Protein AF-A0A843GVD5-F1 (afdb_monomer_lite)

Radius of gyration: 19.77 Å; chains: 1; bounding box: 52×27×40 Å

pLDDT: mean 89.21, std 9.04, range [61.88, 97.56]

Secondary structure (DSSP, 8-state):
-EEEEE-TTS-EEEEETT--EEE-TTS-EEEGGGSPEEEEESSHHHHHHHHHHHHHHHH-------HHHHHHHHHHHHHHHHHHT-

Foldseek 3Di:
DKFWFADPVGAIDIDDPPDQWDADPVGDIDGPVPTDTPDDDDDPVVRVVVRQVVCCVVPNDPPDDDPVRVVVVVVVVVVVVVVVVD

Structure (mmCIF, N/CA/C/O backbone):
data_AF-A0A843GVD5-F1
#
_entry.id   AF-A0A843GVD5-F1
#
loop_
_atom_site.group_PDB
_atom_site.id
_atom_site.type_symbol
_atom_site.label_atom_id
_atom_site.label_alt_id
_atom_site.label_comp_id
_atom_site.label_asym_id
_atom_site.label_entity_id
_atom_site.label_seq_id
_atom_site.pdbx_PDB_ins_code
_atom_site.Cartn_x
_atom_site.Cartn_y
_atom_site.Cartn_z
_atom_site.occupancy
_atom_site.B_iso_or_equiv
_atom_site.auth_seq_id
_atom_site.auth_comp_id
_atom_site.auth_asym_id
_atom_site.auth_atom_id
_atom_site.pdbx_PDB_model_num
ATOM 1 N N . MET A 1 1 ? -3.351 4.945 14.285 1.00 93.25 1 MET A N 1
ATOM 2 C CA . MET A 1 1 ? -2.746 3.610 14.104 1.00 93.25 1 MET A CA 1
ATOM 3 C C . MET A 1 1 ? -3.262 2.803 12.902 1.00 93.25 1 MET A C 1
ATOM 5 O O . MET A 1 1 ? -4.447 2.465 12.800 1.00 93.25 1 MET A O 1
ATOM 9 N N . TYR A 1 2 ? -2.328 2.406 12.043 1.00 97.19 2 TYR A N 1
ATOM 10 C CA . TYR A 1 2 ? -2.452 1.532 10.880 1.00 97.19 2 TYR A CA 1
ATOM 11 C C . TYR A 1 2 ? -1.525 0.321 11.027 1.00 97.19 2 TYR A C 1
ATOM 13 O O . TYR A 1 2 ? -0.527 0.358 11.748 1.00 97.19 2 TYR A O 1
ATOM 21 N N . VAL A 1 3 ? -1.875 -0.774 10.356 1.00 96.81 3 VAL A N 1
ATOM 22 C CA . VAL A 1 3 ? -1.088 -2.009 10.322 1.00 96.81 3 VAL A CA 1
ATOM 23 C C . VAL A 1 3 ? -0.708 -2.344 8.890 1.00 96.81 3 VAL A C 1
ATOM 25 O O . VAL A 1 3 ? -1.547 -2.260 7.993 1.00 96.81 3 VAL A O 1
ATOM 28 N N . ILE A 1 4 ? 0.546 -2.740 8.696 1.00 96.94 4 ILE A N 1
ATOM 29 C CA . ILE A 1 4 ? 1.121 -3.100 7.400 1.00 96.94 4 ILE A CA 1
ATOM 30 C C . ILE A 1 4 ? 1.299 -4.616 7.342 1.00 96.94 4 ILE A C 1
ATOM 32 O O . ILE A 1 4 ? 1.771 -5.233 8.299 1.00 96.94 4 ILE A O 1
ATOM 36 N N . PHE A 1 5 ? 0.904 -5.231 6.232 1.00 96.50 5 PHE A N 1
ATOM 37 C CA . PHE A 1 5 ? 0.950 -6.677 6.025 1.00 96.50 5 PHE A CA 1
ATOM 38 C C . PHE A 1 5 ? 1.114 -7.016 4.541 1.00 96.50 5 PHE A C 1
ATOM 40 O O . PHE A 1 5 ? 0.902 -6.181 3.661 1.00 96.50 5 PHE A O 1
ATOM 47 N N . ARG A 1 6 ? 1.471 -8.269 4.254 1.00 95.25 6 ARG A N 1
ATOM 48 C CA . ARG A 1 6 ? 1.644 -8.766 2.884 1.00 95.25 6 ARG A CA 1
ATOM 49 C C . ARG A 1 6 ? 0.417 -9.550 2.411 1.00 95.25 6 ARG A C 1
ATOM 51 O O . ARG A 1 6 ? -0.188 -10.307 3.173 1.00 95.25 6 ARG A O 1
ATOM 58 N N . CYS A 1 7 ? 0.053 -9.370 1.147 1.00 94.88 7 CYS A N 1
ATOM 59 C CA . CYS A 1 7 ? -0.881 -10.232 0.430 1.00 94.88 7 CYS A CA 1
ATOM 60 C C . CYS A 1 7 ? -0.179 -11.506 -0.065 1.00 94.88 7 CYS A C 1
ATOM 62 O O . CYS A 1 7 ? 1.025 -11.508 -0.300 1.00 94.88 7 CYS A O 1
ATOM 64 N N . ASP A 1 8 ? -0.946 -12.560 -0.341 1.00 92.12 8 ASP A N 1
ATOM 65 C CA . ASP A 1 8 ? -0.431 -13.782 -0.976 1.00 92.12 8 AS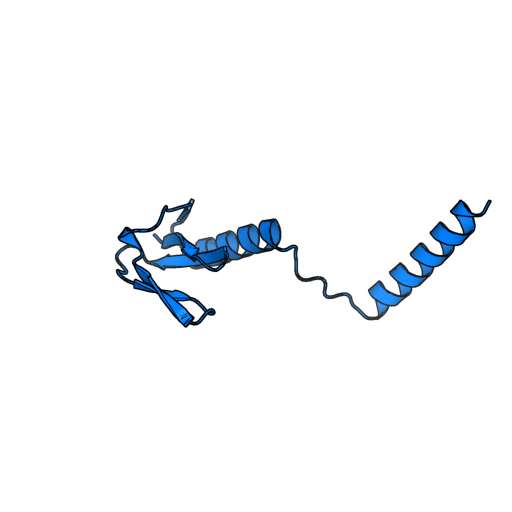P A CA 1
ATOM 66 C C . ASP A 1 8 ? 0.159 -13.537 -2.374 1.00 92.12 8 ASP A C 1
ATOM 68 O O . ASP A 1 8 ? 0.929 -14.350 -2.861 1.00 92.12 8 ASP A O 1
ATOM 72 N N . CYS A 1 9 ? -0.197 -12.432 -3.042 1.00 93.25 9 CYS A N 1
ATOM 73 C CA . CYS A 1 9 ? 0.407 -12.049 -4.324 1.00 93.25 9 CYS A CA 1
ATOM 74 C C . CYS A 1 9 ? 1.776 -11.361 -4.185 1.00 93.25 9 CYS A C 1
ATOM 76 O O . CYS A 1 9 ? 2.326 -10.910 -5.182 1.00 93.25 9 CYS A O 1
ATOM 78 N N . GLY A 1 10 ? 2.292 -11.207 -2.963 1.00 92.31 10 GLY A N 1
ATOM 79 C CA . GLY A 1 10 ? 3.578 -10.563 -2.688 1.00 92.31 10 GLY A CA 1
ATOM 80 C C . GLY A 1 10 ? 3.488 -9.070 -2.364 1.00 92.31 10 GLY A C 1
ATOM 81 O O . GLY A 1 10 ? 4.345 -8.565 -1.643 1.00 92.31 10 GLY A O 1
ATOM 82 N N . ARG A 1 11 ? 2.417 -8.375 -2.779 1.00 94.25 11 ARG A N 1
ATOM 83 C CA . ARG A 1 11 ? 2.243 -6.940 -2.493 1.00 94.25 11 ARG A CA 1
ATOM 84 C C . ARG A 1 11 ? 2.106 -6.650 -1.002 1.00 94.25 11 ARG A C 1
ATOM 86 O O . ARG A 1 11 ? 1.386 -7.346 -0.282 1.00 94.25 11 ARG A O 1
ATOM 93 N N . VAL A 1 12 ? 2.718 -5.553 -0.578 1.00 96.44 12 VAL A N 1
ATOM 94 C CA . VAL A 1 12 ? 2.543 -4.965 0.749 1.00 96.44 12 VAL A CA 1
ATOM 95 C C . VAL A 1 12 ? 1.348 -4.009 0.726 1.00 96.44 12 VAL A C 1
ATOM 97 O O . VAL A 1 12 ? 1.122 -3.288 -0.246 1.00 96.44 12 VAL A O 1
ATOM 100 N N . LEU A 1 13 ? 0.534 -4.057 1.777 1.00 96.31 13 LEU A N 1
ATOM 101 C CA . LEU A 1 13 ? -0.684 -3.271 1.953 1.00 96.31 13 LEU A CA 1
ATOM 102 C C . LEU A 1 13 ? -0.763 -2.774 3.394 1.00 96.31 13 LEU A C 1
ATOM 104 O O . LEU A 1 13 ? -0.192 -3.381 4.300 1.00 96.31 13 LEU A O 1
ATOM 108 N N . TYR A 1 14 ? -1.558 -1.730 3.616 1.00 97.25 14 TYR A N 1
ATOM 109 C CA . TYR A 1 14 ? -1.913 -1.281 4.955 1.00 97.25 14 TYR A CA 1
ATOM 110 C C . TYR A 1 14 ? -3.431 -1.232 5.165 1.00 97.25 14 TYR A C 1
ATOM 112 O O . TYR A 1 14 ? -4.224 -1.154 4.218 1.00 97.25 14 TYR A O 1
ATOM 120 N N . ALA A 1 15 ? -3.846 -1.286 6.430 1.00 96.75 15 ALA A N 1
ATOM 121 C CA . ALA A 1 15 ? -5.226 -1.071 6.854 1.00 96.75 15 ALA A CA 1
ATOM 122 C C . ALA A 1 15 ? -5.278 -0.342 8.202 1.00 96.75 15 ALA A C 1
ATOM 124 O O . ALA A 1 15 ? -4.385 -0.495 9.037 1.00 96.75 15 ALA A O 1
ATOM 125 N N . LYS A 1 16 ? -6.340 0.438 8.436 1.00 96.44 16 LYS A N 1
ATOM 126 C CA . LYS A 1 16 ? -6.590 1.061 9.743 1.00 96.44 16 LYS A CA 1
ATOM 127 C C . LYS A 1 16 ? -6.801 -0.031 10.794 1.00 96.44 16 LYS A C 1
ATOM 129 O O . LYS A 1 16 ? -7.453 -1.044 10.518 1.00 96.44 16 LYS A O 1
ATOM 134 N N . LYS A 1 17 ? -6.258 0.158 12.000 1.00 93.25 17 LYS A N 1
ATOM 135 C CA . LYS A 1 17 ? -6.458 -0.790 13.107 1.00 93.25 17 LYS A CA 1
ATOM 136 C C . LYS A 1 17 ? -7.962 -1.006 13.337 1.00 93.25 17 LYS A C 1
ATOM 138 O O . LYS A 1 17 ? -8.717 -0.044 13.407 1.00 93.25 17 LYS A O 1
ATOM 143 N N . GLY A 1 18 ? -8.382 -2.266 13.443 1.00 91.06 18 GLY A N 1
ATOM 144 C CA . GLY A 1 18 ? -9.786 -2.652 13.643 1.00 91.06 18 GLY A CA 1
ATOM 145 C C . GLY A 1 18 ? -10.518 -3.094 12.372 1.00 91.06 18 GLY A C 1
ATOM 146 O O . GLY A 1 18 ? -11.519 -3.797 12.473 1.00 91.06 18 GLY A O 1
ATOM 147 N N . VAL A 1 19 ? -9.994 -2.787 11.181 1.00 94.62 19 VAL A N 1
ATOM 148 C CA . VAL A 1 19 ? -10.563 -3.284 9.919 1.00 94.62 19 VAL A CA 1
ATOM 149 C C . VAL A 1 19 ? -10.404 -4.804 9.833 1.00 94.62 19 VAL A C 1
ATOM 151 O O . VAL A 1 19 ? -9.301 -5.334 9.964 1.00 94.62 19 VAL A O 1
ATOM 154 N N . ALA A 1 20 ? -11.508 -5.516 9.595 1.00 94.31 20 ALA A N 1
ATOM 155 C CA . ALA A 1 20 ? -11.506 -6.976 9.519 1.00 94.31 20 ALA A CA 1
ATOM 156 C C . ALA A 1 20 ? -10.896 -7.493 8.208 1.00 94.31 20 ALA A C 1
ATOM 158 O O . ALA A 1 20 ? -10.134 -8.464 8.216 1.00 94.31 20 ALA A O 1
ATOM 159 N N . THR A 1 21 ? -11.213 -6.838 7.088 1.00 95.75 21 THR A N 1
ATOM 160 C CA . THR A 1 21 ? -10.821 -7.277 5.745 1.00 95.75 21 THR A CA 1
ATOM 161 C C . THR A 1 21 ? -10.351 -6.130 4.861 1.00 95.75 21 THR A C 1
ATOM 163 O O . THR A 1 21 ? -10.892 -5.029 4.922 1.00 95.75 21 THR A O 1
ATOM 166 N N . ARG A 1 22 ? -9.390 -6.400 3.974 1.00 94.62 22 ARG A N 1
ATOM 167 C CA . ARG A 1 22 ? -8.899 -5.452 2.963 1.00 94.62 22 ARG A CA 1
ATOM 168 C C . ARG A 1 22 ? -8.814 -6.137 1.603 1.00 94.62 22 ARG A C 1
ATOM 170 O O . ARG A 1 22 ? -8.320 -7.259 1.513 1.00 94.62 22 ARG A O 1
ATOM 177 N N . LYS A 1 23 ? -9.269 -5.464 0.546 1.00 95.56 23 LYS A N 1
ATOM 178 C CA . LYS A 1 23 ? -9.121 -5.941 -0.835 1.00 95.56 23 LYS A CA 1
ATOM 179 C C . LYS A 1 23 ? -7.753 -5.530 -1.382 1.00 95.56 23 LYS A C 1
ATOM 181 O O . LYS A 1 23 ? -7.355 -4.376 -1.240 1.00 95.56 23 LYS A O 1
ATOM 186 N N . CYS A 1 24 ? -7.035 -6.473 -1.982 1.00 95.56 24 CYS A N 1
ATOM 187 C CA . CYS A 1 24 ? -5.810 -6.200 -2.724 1.00 95.56 24 CYS A CA 1
ATOM 188 C C . CYS A 1 24 ? -6.135 -5.846 -4.179 1.00 95.56 24 CYS A C 1
ATOM 190 O O . CYS A 1 24 ? -7.125 -6.317 -4.739 1.00 95.56 24 CYS A O 1
ATOM 192 N N . THR A 1 25 ? -5.246 -5.094 -4.823 1.00 92.94 25 THR A N 1
ATOM 193 C CA . THR A 1 25 ? -5.298 -4.806 -6.263 1.00 92.94 25 THR A CA 1
ATOM 194 C C . THR A 1 25 ? -5.204 -6.055 -7.142 1.00 92.94 25 THR A C 1
ATOM 196 O O . THR A 1 25 ? -5.614 -6.011 -8.291 1.00 92.94 25 THR A O 1
ATOM 199 N N . CYS A 1 26 ? -4.725 -7.193 -6.621 1.00 94.38 26 CYS A N 1
ATOM 200 C CA . CYS A 1 26 ? -4.800 -8.481 -7.324 1.00 94.38 26 CYS A CA 1
ATOM 201 C C . CYS A 1 26 ? -6.204 -9.122 -7.304 1.00 94.38 26 CYS A C 1
ATOM 203 O O . CYS A 1 26 ? -6.370 -10.234 -7.788 1.00 94.38 26 CYS A O 1
ATOM 205 N N . GLY A 1 27 ? -7.197 -8.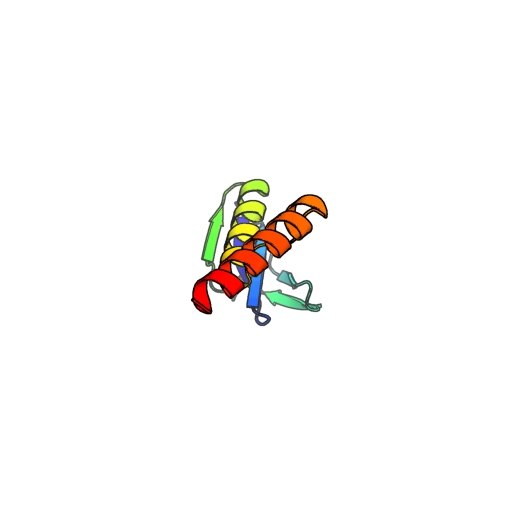473 -6.686 1.00 93.94 27 GLY A N 1
ATOM 206 C CA . GLY A 1 27 ? -8.575 -8.958 -6.578 1.00 93.94 27 GLY A CA 1
ATOM 207 C C . GLY A 1 27 ? -8.879 -9.765 -5.312 1.00 93.94 27 GLY A C 1
ATOM 208 O O . GLY A 1 27 ? -10.043 -9.865 -4.932 1.00 93.94 27 GLY A O 1
ATOM 209 N N . LYS A 1 28 ? -7.863 -10.282 -4.605 1.00 93.50 28 LYS A N 1
ATOM 210 C CA . LYS A 1 28 ? -8.052 -11.088 -3.384 1.00 93.50 28 LYS A CA 1
ATOM 211 C C . LYS A 1 28 ? -8.517 -10.245 -2.191 1.00 93.50 28 LYS A C 1
ATOM 213 O O . LYS A 1 28 ? -7.992 -9.157 -1.942 1.00 93.50 28 LYS A O 1
ATOM 218 N N . THR A 1 29 ? -9.435 -10.795 -1.398 1.00 95.19 29 THR A N 1
ATOM 219 C CA . THR A 1 29 ? -9.875 -10.219 -0.116 1.00 95.19 29 THR A CA 1
ATOM 220 C C . THR A 1 29 ? -9.112 -10.861 1.037 1.00 95.19 29 THR A C 1
ATOM 222 O O . THR A 1 29 ? -9.102 -12.078 1.196 1.00 95.19 29 THR A O 1
ATOM 225 N N . ILE A 1 30 ? -8.463 -10.040 1.858 1.00 94.75 30 ILE A N 1
ATOM 226 C CA . ILE A 1 30 ? -7.533 -10.475 2.899 1.00 94.75 30 ILE A CA 1
ATOM 227 C C . ILE A 1 30 ? -8.152 -10.215 4.266 1.00 94.75 30 ILE A C 1
ATOM 229 O O . ILE A 1 30 ? -8.502 -9.076 4.567 1.00 94.75 30 ILE A O 1
ATOM 233 N N . LYS A 1 31 ? -8.225 -11.239 5.121 1.00 95.25 31 LYS A N 1
ATOM 234 C CA . LYS A 1 31 ? -8.540 -11.077 6.548 1.00 95.25 31 LYS A CA 1
ATOM 235 C C . LYS A 1 31 ? -7.321 -10.499 7.269 1.00 95.25 31 LYS A C 1
ATOM 237 O O . LYS A 1 31 ? -6.293 -11.156 7.346 1.00 95.25 31 LYS A O 1
ATOM 242 N N . VAL A 1 32 ? -7.416 -9.278 7.793 1.00 92.69 32 VAL A N 1
ATOM 243 C CA . VAL A 1 32 ? -6.264 -8.553 8.369 1.00 92.69 32 VAL A CA 1
ATOM 244 C C . VAL A 1 32 ? -5.760 -9.234 9.644 1.00 92.69 32 VAL A C 1
ATOM 246 O O . VAL A 1 32 ? -4.559 -9.412 9.812 1.00 92.69 32 VAL A O 1
ATOM 249 N N . LYS A 1 33 ? -6.676 -9.688 10.512 1.00 89.31 33 LYS A N 1
ATOM 250 C CA . LYS A 1 33 ? -6.335 -10.353 11.785 1.00 89.31 33 LYS A CA 1
ATOM 251 C C . LYS A 1 33 ? -5.559 -11.663 11.614 1.00 89.31 33 LYS A C 1
ATOM 253 O O . LYS A 1 33 ? -4.845 -12.048 12.529 1.00 89.31 33 LYS A O 1
ATOM 258 N N . SER A 1 34 ? -5.705 -12.348 10.477 1.00 91.62 34 SER A N 1
ATOM 259 C CA . SER A 1 34 ? -5.018 -13.620 10.220 1.00 91.62 34 SER A CA 1
ATOM 260 C C . SER A 1 34 ? -3.639 -13.440 9.585 1.00 91.62 34 SER A C 1
ATOM 262 O O . SER A 1 34 ? -2.964 -14.429 9.313 1.00 91.62 34 SER A O 1
ATOM 264 N N . ARG A 1 35 ? -3.227 -12.205 9.271 1.00 92.38 35 ARG A N 1
ATOM 265 C CA . ARG A 1 35 ? -1.939 -11.934 8.627 1.00 92.38 35 ARG A CA 1
ATOM 266 C C . ARG A 1 35 ? -0.886 -11.537 9.641 1.00 92.38 35 ARG A C 1
ATOM 268 O O . ARG A 1 35 ? -1.162 -10.850 10.621 1.00 92.38 35 ARG A O 1
ATOM 275 N N . ARG A 1 36 ? 0.354 -11.921 9.339 1.00 93.75 36 ARG A N 1
ATOM 276 C CA . ARG A 1 36 ? 1.533 -11.414 10.035 1.00 93.75 36 ARG A CA 1
ATOM 277 C C . ARG A 1 36 ? 1.652 -9.914 9.774 1.00 93.75 36 ARG A C 1
ATOM 279 O O . ARG A 1 36 ? 1.740 -9.486 8.623 1.00 93.75 36 ARG A O 1
ATOM 286 N N . ILE A 1 37 ? 1.656 -9.139 10.852 1.00 94.56 37 ILE A N 1
ATOM 287 C CA . ILE A 1 37 ? 1.855 -7.693 10.799 1.00 94.56 37 ILE A CA 1
ATOM 288 C C . ILE A 1 37 ? 3.356 -7.421 10.710 1.00 94.56 37 ILE A C 1
ATOM 290 O O . ILE A 1 37 ? 4.113 -7.882 11.560 1.00 94.56 37 ILE A O 1
ATOM 294 N N . LEU A 1 38 ? 3.769 -6.704 9.666 1.00 94.69 38 LEU A N 1
ATOM 295 C CA . LEU A 1 38 ? 5.164 -6.334 9.418 1.00 94.69 38 LEU A CA 1
ATOM 296 C C . LEU A 1 38 ? 5.553 -5.097 10.230 1.00 94.69 38 LEU A C 1
ATOM 298 O O . LEU A 1 38 ? 6.622 -5.056 10.824 1.00 94.69 38 LEU A O 1
ATOM 302 N N . GLN A 1 39 ? 4.658 -4.108 10.278 1.00 95.06 39 GLN A N 1
ATOM 303 C CA .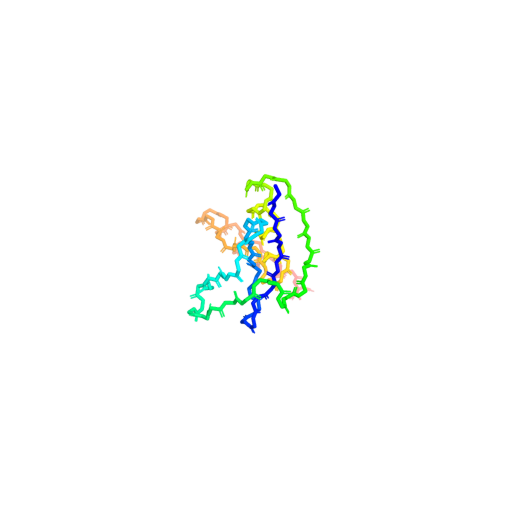 GLN A 1 39 ? 4.887 -2.841 10.963 1.00 95.06 39 GLN A CA 1
ATOM 304 C C . GLN A 1 39 ? 3.558 -2.212 11.404 1.00 95.06 39 GLN A C 1
ATOM 306 O O . GLN A 1 39 ? 2.489 -2.502 10.851 1.00 95.06 39 GLN A O 1
ATOM 311 N N . ARG A 1 40 ? 3.629 -1.354 12.424 1.00 96.31 40 ARG A N 1
ATOM 312 C CA . ARG A 1 40 ? 2.534 -0.506 12.905 1.00 96.31 40 ARG A CA 1
ATOM 313 C C . ARG A 1 40 ? 2.990 0.946 12.842 1.00 96.31 40 ARG A C 1
ATOM 315 O O . ARG A 1 40 ? 4.121 1.230 13.215 1.00 96.31 40 ARG A O 1
ATOM 322 N N . VAL A 1 41 ? 2.118 1.827 12.376 1.00 97.38 41 VAL A N 1
ATOM 323 C CA . VAL A 1 41 ? 2.392 3.265 12.224 1.00 97.38 41 VAL A CA 1
ATOM 324 C C . VAL A 1 41 ? 1.174 4.063 12.659 1.00 97.38 41 VAL A C 1
ATOM 326 O O . VAL A 1 41 ? 0.068 3.518 12.685 1.00 97.38 41 VAL A O 1
ATOM 329 N N . GLU A 1 42 ? 1.336 5.332 13.021 1.00 96.31 42 GLU A N 1
ATOM 330 C CA . GLU A 1 42 ? 0.219 6.099 13.575 1.00 96.31 42 GLU A CA 1
ATOM 331 C C . GLU A 1 42 ? -0.663 6.747 12.516 1.00 96.31 42 GLU A C 1
ATOM 333 O O . GLU A 1 42 ? -1.895 6.634 12.604 1.00 96.31 42 GLU A O 1
ATOM 338 N N . THR A 1 43 ? -0.050 7.329 11.490 1.00 97.38 43 THR A N 1
ATOM 339 C CA . THR A 1 43 ? -0.739 8.111 10.460 1.00 97.38 43 THR A CA 1
ATOM 340 C C . THR A 1 43 ? -0.930 7.317 9.161 1.00 97.38 43 THR A C 1
ATOM 342 O O . THR A 1 43 ? -0.369 6.229 8.982 1.00 97.38 43 THR A O 1
ATOM 345 N N . ALA A 1 44 ? -1.798 7.806 8.272 1.00 96.06 44 ALA A N 1
ATOM 346 C CA . ALA A 1 44 ? -2.033 7.162 6.975 1.00 96.06 44 ALA A CA 1
ATOM 347 C C . ALA A 1 44 ? -0.886 7.462 5.995 1.00 96.06 44 ALA A C 1
ATOM 349 O O . ALA A 1 44 ? -0.554 6.643 5.134 1.00 96.06 44 ALA A O 1
ATOM 350 N N . GLU A 1 45 ? -0.281 8.631 6.164 1.00 97.50 45 GLU A N 1
ATOM 351 C CA . GLU A 1 45 ? 0.884 9.142 5.463 1.00 97.50 45 GLU A CA 1
ATOM 352 C C . GLU A 1 45 ? 2.082 8.224 5.719 1.00 97.50 45 GLU A C 1
ATOM 354 O O . GLU A 1 45 ? 2.636 7.664 4.771 1.00 97.50 45 GLU A O 1
ATOM 359 N N . ASP A 1 46 ? 2.381 7.937 6.992 1.00 97.56 46 ASP A N 1
ATOM 360 C CA . ASP A 1 46 ? 3.444 7.000 7.376 1.00 97.56 46 ASP A CA 1
ATOM 361 C C . ASP A 1 46 ? 3.193 5.600 6.808 1.00 97.56 46 ASP A C 1
ATOM 363 O O . ASP A 1 46 ? 4.116 4.916 6.365 1.00 97.56 46 ASP A O 1
ATOM 367 N N . ALA A 1 47 ? 1.931 5.157 6.797 1.00 97.19 47 ALA A N 1
ATOM 368 C CA . ALA A 1 47 ? 1.563 3.849 6.262 1.00 97.19 47 ALA A CA 1
ATOM 369 C C . ALA A 1 47 ? 1.791 3.763 4.755 1.00 97.19 47 ALA A C 1
ATOM 371 O O . ALA A 1 47 ? 2.253 2.737 4.255 1.00 97.19 47 ALA A O 1
ATOM 372 N N . THR A 1 48 ? 1.479 4.840 4.039 1.00 96.62 48 THR A N 1
ATOM 373 C CA . THR A 1 48 ? 1.679 4.935 2.594 1.00 96.62 48 THR A CA 1
ATOM 374 C C . THR A 1 48 ? 3.166 4.942 2.265 1.00 96.62 48 THR A C 1
ATOM 376 O O . THR A 1 48 ? 3.602 4.129 1.451 1.00 96.62 48 THR A O 1
ATOM 379 N N . TYR A 1 49 ? 3.947 5.769 2.964 1.00 97.44 49 TYR A N 1
ATOM 380 C CA . TYR A 1 49 ? 5.397 5.835 2.801 1.00 97.44 49 TYR A CA 1
ATOM 381 C C . TYR A 1 49 ? 6.073 4.487 3.092 1.00 97.44 49 TYR A C 1
ATOM 383 O O . TYR A 1 49 ? 6.849 3.982 2.283 1.00 97.44 49 TYR A O 1
ATOM 391 N N . ALA A 1 50 ? 5.727 3.849 4.212 1.00 97.25 50 ALA A N 1
ATOM 392 C CA . ALA A 1 50 ? 6.292 2.559 4.588 1.00 97.25 50 ALA A CA 1
ATOM 393 C C . ALA A 1 50 ? 5.927 1.447 3.591 1.00 97.25 50 ALA A C 1
ATOM 395 O O . ALA A 1 50 ? 6.776 0.623 3.251 1.00 97.25 50 ALA A O 1
ATOM 396 N N . VAL A 1 51 ? 4.687 1.426 3.083 1.00 96.50 51 VAL A N 1
ATOM 397 C CA . VAL A 1 51 ? 4.298 0.476 2.031 1.00 96.50 51 VAL A CA 1
ATOM 398 C C . VAL A 1 51 ? 5.071 0.730 0.742 1.00 96.50 51 VAL A C 1
ATOM 400 O O . VAL A 1 51 ? 5.549 -0.239 0.159 1.00 96.50 51 VAL A O 1
ATOM 403 N N . GLN A 1 52 ? 5.212 1.984 0.305 1.00 95.00 52 GLN A N 1
ATOM 404 C CA . GLN A 1 52 ? 5.978 2.320 -0.895 1.00 95.00 52 GLN A CA 1
ATOM 405 C C . GLN A 1 52 ? 7.426 1.846 -0.765 1.00 95.00 52 GLN A C 1
ATOM 407 O O . GLN A 1 52 ? 7.877 1.062 -1.596 1.00 95.00 52 GLN A O 1
ATOM 412 N N . LYS A 1 53 ? 8.107 2.218 0.323 1.00 95.56 53 LYS A N 1
ATOM 413 C CA . LYS A 1 53 ? 9.493 1.819 0.579 1.00 95.56 53 LYS A CA 1
ATOM 414 C C . LYS A 1 53 ? 9.671 0.298 0.541 1.00 95.56 53 LYS A C 1
ATOM 416 O O . LYS A 1 53 ? 10.532 -0.201 -0.173 1.00 95.56 53 LYS A O 1
ATOM 421 N N . MET A 1 54 ? 8.814 -0.454 1.239 1.00 95.56 54 MET A N 1
ATOM 422 C CA . MET A 1 54 ? 8.887 -1.922 1.220 1.00 95.56 54 MET A CA 1
ATOM 423 C C . MET A 1 54 ? 8.639 -2.502 -0.177 1.00 95.56 54 MET A C 1
ATOM 425 O O . MET A 1 54 ? 9.194 -3.541 -0.515 1.00 95.56 54 MET A O 1
ATOM 429 N N . GLN A 1 55 ? 7.776 -1.883 -0.983 1.00 94.12 55 GLN A N 1
ATOM 430 C CA . GLN A 1 55 ? 7.517 -2.346 -2.347 1.00 94.12 55 GLN A CA 1
ATOM 431 C C . GLN A 1 55 ? 8.716 -2.087 -3.262 1.00 94.12 55 GLN A C 1
ATOM 433 O O . GLN A 1 55 ? 9.077 -2.975 -4.029 1.00 94.12 55 GLN A O 1
ATOM 438 N N . GLU A 1 56 ? 9.350 -0.922 -3.151 1.00 93.75 56 GLU A N 1
ATOM 439 C CA . GLU A 1 56 ? 10.558 -0.570 -3.905 1.00 93.75 56 GLU A CA 1
ATOM 440 C C . GLU A 1 56 ? 11.752 -1.449 -3.507 1.00 93.75 56 GLU A C 1
ATOM 442 O O . GLU A 1 56 ? 12.529 -1.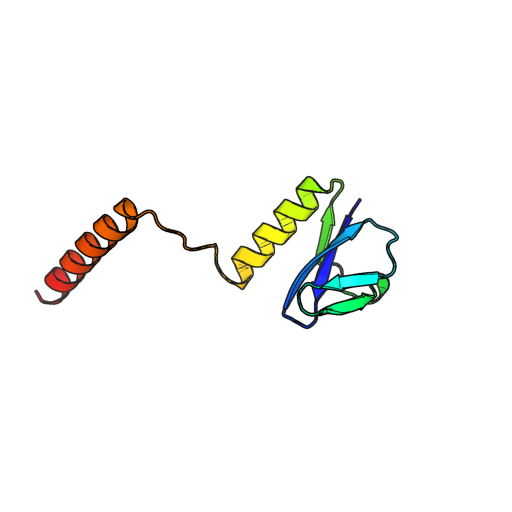855 -4.365 1.00 93.75 56 GLU A O 1
ATOM 447 N N . GLU A 1 57 ? 11.862 -1.835 -2.233 1.00 92.62 57 GLU A N 1
ATOM 448 C CA . GLU A 1 57 ? 12.866 -2.804 -1.770 1.00 92.62 57 GLU A CA 1
ATOM 449 C C . GLU A 1 57 ? 12.645 -4.211 -2.356 1.00 92.62 57 GLU A C 1
ATOM 451 O O . GLU A 1 57 ? 13.608 -4.925 -2.628 1.00 92.62 57 GLU A O 1
ATOM 456 N N . ILE A 1 58 ? 11.388 -4.630 -2.557 1.00 91.25 58 ILE A N 1
ATOM 457 C CA . ILE A 1 58 ? 11.060 -5.963 -3.096 1.00 91.25 58 ILE A CA 1
ATOM 458 C C . ILE A 1 58 ? 11.189 -6.004 -4.623 1.00 91.25 58 ILE A C 1
ATOM 460 O O . ILE A 1 58 ? 11.665 -6.998 -5.169 1.00 91.25 58 ILE A O 1
ATOM 464 N N . TYR A 1 59 ? 10.702 -4.972 -5.313 1.00 89.38 59 TYR A N 1
ATOM 465 C CA . TYR A 1 59 ? 10.497 -4.991 -6.766 1.00 89.38 59 TYR A CA 1
ATOM 466 C C . TYR A 1 59 ? 11.373 -3.994 -7.532 1.00 89.38 59 TYR A C 1
ATOM 468 O O . TYR A 1 59 ? 11.344 -3.990 -8.762 1.00 89.38 59 TYR A O 1
ATOM 476 N N . GLY A 1 60 ? 12.160 -3.179 -6.831 1.00 87.06 60 GLY A N 1
ATOM 477 C CA . GLY A 1 60 ? 12.869 -2.042 -7.402 1.00 87.06 60 GLY A CA 1
ATOM 478 C C . GLY A 1 60 ? 11.996 -0.787 -7.452 1.00 87.06 60 GLY A C 1
ATOM 479 O O . GLY A 1 60 ? 10.765 -0.847 -7.503 1.00 87.06 60 GLY A O 1
ATOM 480 N N . GLY A 1 61 ? 12.655 0.371 -7.430 1.00 81.62 61 GLY A N 1
ATOM 481 C CA . GLY A 1 61 ? 12.004 1.659 -7.654 1.00 81.62 61 GLY A CA 1
ATOM 482 C C . GLY A 1 61 ? 11.435 1.775 -9.068 1.00 81.62 61 GLY A C 1
ATOM 483 O O . GLY A 1 61 ? 11.836 1.059 -9.989 1.00 81.62 61 GLY A O 1
ATOM 484 N N . SER A 1 62 ? 10.505 2.707 -9.262 1.00 71.62 62 SER A N 1
ATOM 485 C CA . SER A 1 62 ? 10.032 3.036 -10.602 1.00 71.62 62 SER A CA 1
ATOM 486 C C . SER A 1 62 ? 11.181 3.628 -11.423 1.00 71.62 62 SER A C 1
ATOM 488 O O . SER A 1 62 ? 11.597 4.759 -11.181 1.00 71.62 62 SER A O 1
ATOM 490 N N . MET A 1 63 ? 11.691 2.879 -12.399 1.00 65.31 63 MET A N 1
ATOM 491 C CA . MET A 1 63 ? 12.678 3.380 -13.356 1.00 65.31 63 MET A CA 1
ATOM 492 C C . MET A 1 63 ? 11.969 4.154 -14.468 1.00 65.31 63 MET A C 1
ATOM 494 O O . MET A 1 63 ? 11.808 3.661 -15.582 1.00 65.31 63 MET A O 1
ATOM 498 N N . PHE A 1 64 ? 11.508 5.360 -14.151 1.00 70.44 64 PHE A N 1
ATOM 499 C CA . PHE A 1 64 ? 11.204 6.353 -15.175 1.00 70.44 64 PHE A CA 1
ATOM 500 C C . PHE A 1 64 ? 12.426 7.247 -15.309 1.00 70.44 64 PHE A C 1
ATOM 502 O O . PHE A 1 64 ? 12.872 7.826 -14.325 1.00 70.44 64 PHE A O 1
ATOM 509 N N . SER A 1 65 ? 12.973 7.318 -16.516 1.00 77.94 65 SER A N 1
ATOM 510 C CA . SER A 1 65 ? 14.033 8.255 -16.858 1.00 77.94 65 SER A CA 1
ATOM 511 C C . SER A 1 65 ? 13.491 9.306 -17.811 1.00 77.94 65 SER A C 1
ATOM 513 O O . SER A 1 65 ? 12.629 9.027 -18.653 1.00 77.94 65 SER A O 1
ATOM 515 N N . THR A 1 66 ? 13.985 10.529 -17.673 1.00 84.50 66 THR A N 1
ATOM 516 C CA . THR A 1 66 ? 13.718 11.580 -18.656 1.00 84.50 66 THR A CA 1
ATOM 517 C C . THR A 1 66 ? 14.392 11.239 -19.988 1.00 84.50 66 THR A C 1
ATOM 519 O O . THR A 1 66 ? 15.313 10.417 -20.066 1.00 84.50 66 THR A O 1
ATOM 522 N N . ALA A 1 67 ? 13.936 11.866 -21.075 1.00 83.44 67 ALA A N 1
ATOM 523 C CA . ALA A 1 67 ? 14.550 11.665 -22.386 1.00 83.44 67 ALA A CA 1
ATOM 524 C C . ALA A 1 67 ? 16.026 12.106 -22.383 1.00 83.44 67 ALA A C 1
ATOM 526 O O . ALA A 1 67 ? 16.867 11.507 -23.059 1.00 83.44 67 ALA A O 1
ATOM 527 N N . GLU A 1 68 ? 16.339 13.136 -21.603 1.00 84.44 68 GLU A N 1
ATOM 528 C CA . GLU A 1 68 ? 17.678 13.653 -21.357 1.00 84.44 68 GLU A CA 1
ATOM 529 C C . GLU A 1 68 ? 18.543 12.625 -20.616 1.00 84.44 68 GLU A C 1
ATOM 531 O O . GLU A 1 68 ? 19.610 12.256 -21.114 1.00 84.44 68 GLU A O 1
ATOM 536 N N . GLU A 1 69 ? 18.057 12.089 -19.492 1.00 80.81 69 GLU A N 1
ATOM 537 C CA . GLU A 1 69 ? 18.746 11.043 -18.722 1.00 80.81 69 GLU A CA 1
ATOM 538 C C . GLU A 1 69 ? 18.999 9.795 -19.572 1.00 80.81 69 GLU A C 1
ATOM 540 O O . GLU A 1 69 ? 20.082 9.209 -19.536 1.00 80.81 6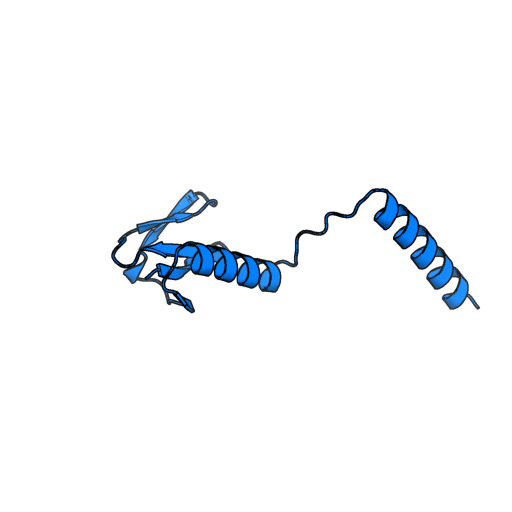9 GLU A O 1
ATOM 545 N N . PHE A 1 70 ? 18.033 9.403 -20.405 1.00 79.69 70 PHE A N 1
ATOM 546 C CA . PHE A 1 70 ? 18.194 8.274 -21.315 1.00 79.69 70 PHE A CA 1
ATOM 547 C C . PHE A 1 70 ? 19.319 8.503 -22.338 1.00 79.69 70 PHE A C 1
ATOM 549 O O . PHE A 1 70 ? 20.132 7.604 -22.576 1.00 79.69 70 PHE A O 1
ATOM 556 N N . LYS A 1 71 ? 19.409 9.704 -22.930 1.00 80.75 71 LYS A N 1
ATOM 557 C CA . LYS A 1 71 ? 20.485 10.058 -23.875 1.00 80.75 71 LYS A CA 1
ATOM 558 C C . LYS A 1 71 ? 21.855 10.043 -23.199 1.00 80.75 71 LYS A C 1
ATOM 560 O O . LYS A 1 71 ? 22.798 9.489 -23.765 1.00 80.75 71 LYS A O 1
ATOM 565 N N . GLN A 1 72 ? 21.953 10.601 -21.994 1.00 77.25 72 GLN A N 1
ATOM 566 C CA . GLN A 1 72 ? 23.192 10.634 -21.218 1.00 77.25 72 GLN A CA 1
ATOM 567 C C . GLN A 1 72 ? 23.655 9.217 -20.843 1.00 77.25 72 GLN A C 1
ATOM 569 O O . GLN A 1 72 ? 24.811 8.862 -21.078 1.00 77.25 72 GLN A O 1
ATOM 574 N N . ASN A 1 73 ? 22.736 8.364 -20.383 1.00 77.44 73 ASN A N 1
ATOM 575 C CA . ASN A 1 73 ? 23.022 6.963 -20.066 1.00 77.44 73 ASN A CA 1
ATOM 576 C C . ASN A 1 73 ? 23.448 6.160 -21.305 1.00 77.44 73 ASN A C 1
ATOM 578 O O . ASN A 1 73 ? 24.345 5.322 -21.225 1.00 77.44 73 ASN A O 1
ATOM 582 N N . LYS A 1 74 ? 22.853 6.420 -22.478 1.00 77.69 74 LYS A N 1
ATOM 583 C CA . LYS A 1 74 ? 23.259 5.772 -23.737 1.00 77.69 74 LYS A CA 1
ATOM 584 C C . LYS A 1 74 ? 24.694 6.134 -24.129 1.00 77.69 74 LYS A C 1
ATOM 586 O O . LYS A 1 74 ? 25.438 5.255 -24.558 1.00 77.69 74 LYS A O 1
ATOM 591 N N . PHE A 1 75 ? 25.070 7.401 -23.973 1.00 77.56 75 PHE A N 1
ATOM 592 C CA . PHE A 1 75 ? 26.419 7.880 -24.266 1.00 77.56 75 PHE A CA 1
ATOM 593 C C . PHE A 1 75 ? 27.464 7.252 -23.332 1.00 77.56 75 PHE A C 1
ATOM 595 O O . PHE A 1 75 ? 28.452 6.700 -23.812 1.00 77.56 75 PHE A O 1
ATOM 602 N N . LEU A 1 76 ? 27.203 7.245 -22.020 1.00 75.00 76 LEU A N 1
ATOM 603 C CA . LEU A 1 76 ? 28.081 6.624 -21.019 1.00 75.00 76 LEU A CA 1
ATOM 604 C C . LEU A 1 76 ? 28.277 5.124 -21.282 1.00 75.00 76 LEU A C 1
ATOM 606 O O . LEU A 1 76 ? 29.407 4.652 -21.369 1.00 75.00 76 LEU A O 1
ATOM 610 N N . ASN A 1 77 ? 27.190 4.395 -21.548 1.00 75.56 77 ASN A N 1
ATOM 611 C CA . ASN A 1 77 ? 27.256 2.969 -21.881 1.00 75.56 77 ASN A CA 1
ATOM 612 C C . ASN A 1 77 ? 28.059 2.683 -23.164 1.00 75.56 77 ASN A C 1
ATOM 614 O O . ASN A 1 77 ? 28.648 1.610 -23.310 1.00 75.56 77 ASN A O 1
ATOM 618 N N . GLN A 1 78 ? 28.072 3.618 -24.119 1.00 79.50 78 GLN A N 1
ATOM 619 C CA . GLN A 1 78 ? 28.841 3.485 -25.356 1.00 79.50 78 GLN A CA 1
ATOM 620 C C . GLN A 1 78 ? 30.340 3.716 -25.126 1.00 79.50 78 GLN A C 1
ATOM 622 O O . GLN A 1 78 ? 31.156 3.039 -25.753 1.00 79.50 78 GLN A O 1
ATOM 627 N N . ILE A 1 79 ? 30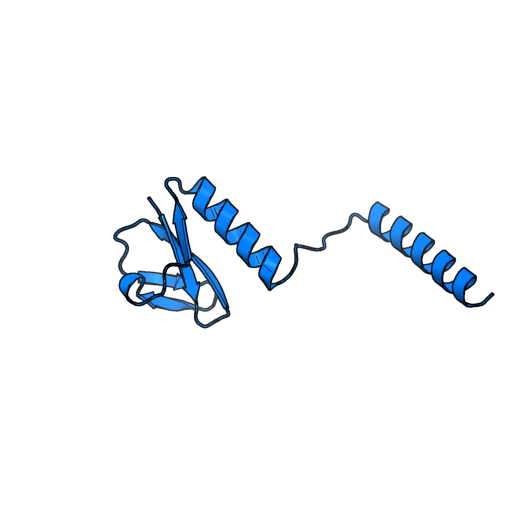.698 4.631 -24.220 1.00 80.25 79 ILE A N 1
ATOM 628 C CA . ILE A 1 79 ? 32.084 4.850 -23.790 1.00 80.25 79 ILE A CA 1
ATOM 629 C C . ILE A 1 79 ? 32.601 3.628 -23.030 1.00 80.25 79 ILE A C 1
ATOM 631 O O . ILE A 1 79 ? 33.650 3.101 -23.390 1.00 80.25 79 ILE A O 1
ATOM 635 N N . ASP A 1 80 ? 31.840 3.129 -22.054 1.00 73.25 80 ASP A N 1
ATOM 636 C CA . ASP A 1 80 ? 32.230 1.968 -21.245 1.00 73.25 80 ASP A CA 1
ATOM 637 C C . ASP A 1 80 ? 32.481 0.720 -22.096 1.00 73.25 80 ASP A C 1
ATOM 639 O O . ASP A 1 80 ? 33.415 -0.038 -21.837 1.00 73.25 80 ASP A O 1
ATOM 643 N N . ARG A 1 81 ? 31.669 0.500 -23.140 1.00 76.25 81 ARG A N 1
ATOM 644 C CA . ARG A 1 81 ? 31.901 -0.589 -24.102 1.00 76.25 81 ARG A CA 1
ATOM 645 C C . ARG A 1 81 ? 33.208 -0.409 -24.863 1.00 76.25 81 ARG A C 1
ATOM 647 O O . ARG A 1 81 ? 34.001 -1.339 -24.899 1.00 76.25 81 ARG A O 1
ATOM 654 N N . LYS A 1 82 ? 33.454 0.787 -25.406 1.00 78.12 82 LYS A N 1
ATOM 655 C CA . LYS A 1 82 ? 34.693 1.086 -26.138 1.00 78.12 82 LYS A CA 1
ATOM 656 C C . LYS A 1 82 ? 35.940 0.968 -25.264 1.00 78.12 82 LYS A C 1
ATOM 658 O O . LYS A 1 82 ? 36.980 0.557 -25.756 1.00 78.12 82 LYS A O 1
ATOM 663 N N . MET A 1 83 ? 35.843 1.315 -23.982 1.00 71.25 83 MET A N 1
ATOM 664 C CA . MET A 1 83 ? 36.952 1.185 -23.037 1.00 71.25 83 MET A CA 1
ATOM 665 C C . MET A 1 83 ? 37.251 -0.257 -22.624 1.00 71.25 83 MET A C 1
ATOM 667 O O . MET A 1 83 ? 38.387 -0.547 -22.280 1.00 71.25 83 MET A O 1
ATOM 671 N N . LYS A 1 84 ? 36.259 -1.154 -22.644 1.00 74.69 84 LYS A N 1
ATOM 672 C CA . LYS A 1 84 ? 36.458 -2.588 -22.362 1.00 74.69 84 LYS A CA 1
ATOM 673 C C . LYS A 1 84 ? 37.037 -3.372 -23.541 1.00 74.69 84 LYS A C 1
ATOM 675 O O . LYS A 1 84 ? 37.427 -4.520 -23.361 1.00 74.69 84 LYS A O 1
ATOM 680 N N . GLU A 1 85 ? 37.023 -2.786 -24.733 1.00 73.69 85 GLU A N 1
ATOM 681 C CA . GLU A 1 85 ? 37.574 -3.368 -25.962 1.00 73.69 85 GLU A CA 1
ATOM 682 C C . GLU A 1 85 ? 39.044 -2.961 -26.209 1.00 73.69 85 GLU A C 1
ATOM 684 O O . GLU A 1 85 ? 39.635 -3.410 -27.190 1.00 73.69 85 GLU A O 1
ATOM 689 N N . LEU A 1 86 ? 39.621 -2.131 -25.328 1.00 61.88 86 LEU A N 1
ATOM 690 C CA . LEU A 1 86 ? 41.035 -1.727 -25.282 1.00 61.88 86 LEU A CA 1
ATOM 691 C C . LEU A 1 86 ? 41.793 -2.536 -24.222 1.00 61.88 86 LEU A C 1
ATOM 693 O O . LEU A 1 86 ? 42.971 -2.859 -24.487 1.00 61.88 86 LEU A O 1
#

Sequence (86 aa):
MYVIFRCDCGRVLYAKKGVATRKCTCGKTIKVKSRRILQRVETAEDATYAVQKMQEEIYGGSMFSTAEEFKQNKFLNQIDRKMKEL